Protein AF-A0A0J6FUJ4-F1 (afdb_monomer)

Organism: NCBI:txid208199

Mean predicted aligned error: 4.99 Å

Foldseek 3Di:
DDPVVVVVVVVVVVLVVLLVVQLVVLLCCLPVVVQQAQAWDFPDADQFWTWIFGHHNRSHTDDIAIAGADPVCSVVSVVLVVLNVCLSVLSSQLSSLLSVLVVVLVVCVVVVHDNVVSVVSSCVSNVVSVVVNVVSSVVSVVSSVPGD

Sequence (148 aa):
MTEEFLSKVRRGLLFIAFLMLAFSLSYLIAYPLGYSPLGYEVIELKDDLVVLQSYNVLGMENERITYQPQEDEIWKLGLINDLIDQQQSEYLLFFTTLMLAIFLGGMGLLRSKSFKSVVFQGFLYVLIPGISLVRHLNDIKDILQSSP

Solvent-accessible surface area (backbone atoms only — not comparable to full-atom values): 7847 Å² total; per-residue (Å²): 132,59,69,69,56,55,54,52,52,52,52,51,51,52,50,52,54,47,50,52,48,31,43,52,52,18,41,46,42,21,56,84,61,56,55,41,52,56,33,64,44,83,77,44,82,56,96,67,39,38,33,31,40,31,24,35,86,83,42,42,84,66,50,78,46,80,48,61,58,56,89,92,41,49,69,52,59,57,52,48,50,54,51,47,66,49,45,41,56,39,44,25,51,29,42,22,33,43,47,46,22,52,50,54,26,52,55,33,48,77,68,72,44,55,68,70,60,30,52,54,53,24,48,62,56,29,45,62,40,45,51,51,38,54,50,54,49,44,56,53,49,51,58,68,66,68,50,131

Nearest PDB structures (foldseek):
  7phu-assembly1_A  TM=5.649E-01  e=1.075E+00  Plasmodium falciparum 3D7
  4u83-assembly2_D  TM=3.989E-01  e=6.506E+00  Brucella abortus A13334

Structure (mmCIF, N/CA/C/O backbone):
data_AF-A0A0J6FUJ4-F1
#
_entry.id   AF-A0A0J6FUJ4-F1
#
loop_
_atom_site.group_PDB
_atom_site.id
_atom_site.type_symbol
_atom_site.label_atom_id
_atom_site.label_alt_id
_atom_site.label_comp_id
_atom_site.label_asym_id
_atom_site.label_entity_id
_atom_site.label_seq_id
_atom_site.pdbx_PDB_ins_code
_atom_site.Cartn_x
_atom_site.Cartn_y
_atom_site.Cartn_z
_atom_site.occupancy
_atom_site.B_iso_or_equiv
_atom_site.auth_seq_id
_atom_site.auth_comp_id
_atom_site.auth_asym_id
_atom_site.auth_atom_id
_atom_site.pdbx_PDB_model_num
ATOM 1 N N . MET A 1 1 ? 2.327 -7.167 -43.159 1.00 60.97 1 MET A N 1
ATOM 2 C CA . MET A 1 1 ? 2.555 -6.333 -41.956 1.00 60.97 1 MET A CA 1
ATOM 3 C C . MET A 1 1 ? 4.001 -5.875 -41.970 1.00 60.97 1 MET A C 1
ATOM 5 O O . MET A 1 1 ? 4.868 -6.721 -42.125 1.00 60.97 1 MET A O 1
ATOM 9 N N . THR A 1 2 ? 4.261 -4.575 -41.862 1.00 80.12 2 THR A N 1
ATOM 10 C CA . THR A 1 2 ? 5.622 -4.019 -41.785 1.00 80.12 2 THR A CA 1
ATOM 11 C C . THR A 1 2 ? 6.294 -4.404 -40.462 1.00 80.12 2 THR A C 1
ATOM 13 O O . THR A 1 2 ? 5.637 -4.459 -39.421 1.00 80.12 2 THR A O 1
ATOM 16 N N . GLU A 1 3 ? 7.602 -4.669 -40.480 1.00 83.88 3 GLU A N 1
ATOM 17 C CA . GLU A 1 3 ? 8.373 -5.077 -39.290 1.00 83.88 3 GLU A CA 1
ATOM 18 C C . GLU A 1 3 ? 8.271 -4.069 -38.135 1.00 83.88 3 GLU A C 1
ATOM 20 O O . GLU A 1 3 ? 8.210 -4.446 -36.963 1.00 83.88 3 GLU A O 1
ATOM 25 N N . GLU A 1 4 ? 8.162 -2.781 -38.461 1.00 84.81 4 GLU A N 1
ATOM 26 C CA . GLU A 1 4 ? 7.974 -1.715 -37.480 1.00 84.81 4 GLU A CA 1
ATOM 27 C C . GLU A 1 4 ? 6.664 -1.875 -36.688 1.00 84.81 4 GLU A C 1
ATOM 29 O O . GLU A 1 4 ? 6.634 -1.689 -35.467 1.00 84.81 4 GLU A O 1
ATOM 34 N N . PHE A 1 5 ? 5.583 -2.278 -37.364 1.00 87.81 5 PHE A N 1
ATOM 35 C CA . PHE A 1 5 ? 4.296 -2.538 -36.726 1.00 87.81 5 PHE A CA 1
ATOM 36 C C . PHE A 1 5 ? 4.387 -3.746 -35.786 1.00 87.81 5 PHE A C 1
ATOM 38 O O . PHE A 1 5 ? 3.991 -3.655 -34.623 1.00 87.81 5 PHE A O 1
ATOM 45 N N . LEU A 1 6 ? 5.006 -4.842 -36.239 1.00 87.81 6 LEU A N 1
ATOM 46 C CA . LEU A 1 6 ? 5.218 -6.041 -35.419 1.00 87.81 6 LEU A CA 1
ATOM 47 C C . LEU A 1 6 ? 6.071 -5.749 -34.174 1.00 87.81 6 LEU A C 1
ATOM 49 O O . LEU A 1 6 ? 5.758 -6.231 -33.083 1.00 87.81 6 LEU A O 1
ATOM 53 N N . SER A 1 7 ? 7.110 -4.915 -34.297 1.00 86.31 7 SER A N 1
ATOM 54 C CA . SER A 1 7 ? 7.918 -4.488 -33.149 1.00 86.31 7 SER A CA 1
ATOM 55 C C . SER A 1 7 ? 7.109 -3.672 -32.138 1.00 86.31 7 SER A C 1
ATOM 57 O O . SER A 1 7 ? 7.332 -3.820 -30.934 1.00 86.31 7 SER A O 1
ATOM 59 N N . LYS A 1 8 ? 6.225 -2.773 -32.584 1.00 87.06 8 LYS A N 1
ATOM 60 C CA . LYS A 1 8 ? 5.394 -1.959 -31.680 1.00 87.06 8 LYS A CA 1
ATOM 61 C C . LYS A 1 8 ? 4.383 -2.829 -30.940 1.00 87.06 8 LYS A C 1
ATOM 63 O O . LYS A 1 8 ? 4.304 -2.743 -29.716 1.00 87.06 8 LYS A O 1
ATOM 68 N N . VAL A 1 9 ? 3.703 -3.726 -31.656 1.00 91.00 9 VAL A N 1
ATOM 69 C CA . VAL A 1 9 ? 2.752 -4.683 -31.070 1.00 91.00 9 VAL A CA 1
ATOM 70 C C . VAL A 1 9 ? 3.439 -5.566 -30.029 1.00 91.00 9 VAL A C 1
ATOM 72 O O . VAL A 1 9 ? 2.948 -5.679 -28.910 1.00 91.00 9 VAL A O 1
ATOM 75 N N . ARG A 1 10 ? 4.622 -6.117 -30.335 1.00 89.75 10 ARG A N 1
ATOM 76 C CA . ARG A 1 10 ? 5.384 -6.942 -29.382 1.00 89.75 10 ARG A CA 1
ATOM 77 C C . ARG A 1 10 ? 5.707 -6.187 -28.091 1.00 89.75 10 ARG A C 1
ATOM 79 O O . ARG A 1 10 ? 5.557 -6.743 -27.010 1.00 89.75 10 ARG A O 1
ATOM 86 N N . ARG A 1 11 ? 6.137 -4.924 -28.186 1.00 86.12 11 ARG A N 1
ATOM 87 C CA . ARG A 1 11 ? 6.422 -4.095 -27.000 1.00 86.12 11 ARG A CA 1
ATOM 88 C C . ARG A 1 11 ? 5.161 -3.822 -26.182 1.00 86.12 11 ARG A C 1
ATOM 90 O O . ARG A 1 11 ? 5.231 -3.888 -24.961 1.00 86.12 11 ARG A O 1
ATOM 97 N N . GLY A 1 12 ? 4.036 -3.548 -26.843 1.00 89.62 12 GLY A N 1
ATOM 98 C CA . GLY A 1 12 ? 2.745 -3.365 -26.178 1.00 89.62 12 GLY A CA 1
ATOM 99 C C . GLY A 1 12 ? 2.297 -4.623 -25.433 1.00 89.62 12 GLY A C 1
ATOM 100 O O . GLY A 1 12 ? 1.974 -4.550 -24.253 1.00 89.62 12 GLY A O 1
ATOM 101 N N . LEU A 1 13 ? 2.367 -5.788 -26.082 1.00 92.25 13 LEU A N 1
ATOM 102 C CA . LEU A 1 13 ? 2.022 -7.072 -25.463 1.00 92.25 13 LEU A CA 1
ATOM 103 C C . LEU A 1 13 ? 2.918 -7.402 -24.266 1.00 92.25 13 LEU A C 1
ATOM 105 O O . LEU A 1 13 ? 2.414 -7.822 -23.231 1.00 92.25 13 LEU A O 1
ATOM 109 N N . LEU A 1 14 ? 4.230 -7.166 -24.375 1.00 89.31 14 LEU A N 1
ATOM 110 C CA . LEU A 1 14 ? 5.156 -7.349 -23.253 1.00 89.31 14 LEU A CA 1
ATOM 111 C C . LEU A 1 14 ? 4.835 -6.413 -22.085 1.00 89.31 14 LEU A C 1
ATOM 113 O O . LEU A 1 14 ? 4.912 -6.830 -20.934 1.00 89.31 14 LEU A O 1
ATOM 117 N N . PHE A 1 15 ? 4.454 -5.166 -22.369 1.00 88.81 15 PHE A N 1
ATOM 118 C CA . PHE A 1 15 ? 4.041 -4.223 -21.334 1.00 88.81 15 PHE A CA 1
ATOM 119 C C . PHE A 1 15 ? 2.758 -4.677 -20.625 1.00 88.81 15 PHE A C 1
ATOM 121 O O . PHE A 1 15 ? 2.709 -4.664 -19.400 1.00 88.81 15 PHE A O 1
ATOM 128 N N . ILE A 1 16 ? 1.752 -5.140 -21.374 1.00 92.38 16 ILE A N 1
ATOM 129 C CA . ILE A 1 16 ? 0.503 -5.670 -20.806 1.00 92.38 16 ILE A CA 1
ATOM 130 C C . ILE A 1 16 ? 0.776 -6.929 -19.975 1.00 92.38 16 ILE A C 1
ATOM 132 O O . ILE A 1 16 ? 0.287 -7.037 -18.855 1.00 92.38 16 ILE A O 1
ATOM 136 N N . ALA A 1 17 ? 1.591 -7.857 -20.483 1.00 93.06 17 ALA A N 1
ATOM 137 C CA . ALA A 1 17 ? 1.990 -9.055 -19.746 1.00 93.06 17 ALA A CA 1
ATOM 138 C C . ALA A 1 17 ? 2.695 -8.701 -18.431 1.00 93.06 17 ALA A C 1
ATOM 140 O O . ALA A 1 17 ? 2.397 -9.288 -17.394 1.00 93.06 17 ALA A O 1
ATOM 141 N N . PHE A 1 18 ? 3.580 -7.702 -18.460 1.00 91.69 18 PHE A N 1
ATOM 142 C CA . PHE A 1 18 ? 4.235 -7.215 -17.255 1.00 91.69 18 PHE A CA 1
ATOM 143 C C . PHE A 1 18 ? 3.242 -6.585 -16.273 1.00 91.69 18 PHE A C 1
ATOM 145 O O . PHE A 1 18 ? 3.318 -6.850 -15.079 1.00 91.69 18 PHE A O 1
ATOM 152 N N . LEU A 1 19 ? 2.290 -5.788 -16.759 1.00 93.50 19 LEU A N 1
ATOM 153 C CA . LEU A 1 19 ? 1.266 -5.176 -15.916 1.00 93.50 19 LEU A CA 1
ATOM 154 C C . LEU A 1 19 ? 0.387 -6.232 -15.234 1.00 93.50 19 LEU A C 1
ATOM 156 O O . LEU A 1 19 ? 0.141 -6.132 -14.035 1.00 93.50 19 LEU A O 1
ATOM 160 N N . MET A 1 20 ? -0.019 -7.276 -15.962 1.00 95.81 20 MET A N 1
ATOM 161 C CA . MET A 1 20 ? -0.753 -8.407 -15.383 1.00 95.81 20 MET A CA 1
ATOM 162 C C . MET A 1 20 ? 0.081 -9.151 -14.338 1.00 95.81 20 MET A C 1
ATOM 164 O O . MET A 1 20 ? -0.442 -9.508 -13.284 1.00 95.81 20 MET A O 1
ATOM 168 N N . LEU A 1 21 ? 1.374 -9.362 -14.600 1.00 96.00 21 LEU A N 1
ATOM 169 C CA . LEU A 1 21 ? 2.278 -10.006 -13.649 1.00 96.00 21 LEU A CA 1
ATOM 170 C C . LEU A 1 21 ? 2.456 -9.161 -12.381 1.00 96.00 21 LEU A C 1
ATOM 172 O O . LEU A 1 21 ? 2.350 -9.695 -11.282 1.00 96.00 21 LEU A O 1
ATOM 176 N N . ALA A 1 22 ? 2.681 -7.853 -12.530 1.00 94.94 22 ALA A N 1
ATOM 177 C CA . ALA A 1 22 ? 2.803 -6.917 -11.418 1.00 94.94 22 ALA A CA 1
ATOM 178 C C . ALA A 1 22 ? 1.537 -6.928 -10.558 1.00 94.94 22 ALA A C 1
ATOM 180 O O . ALA A 1 22 ? 1.629 -7.157 -9.358 1.00 94.94 22 ALA A O 1
ATOM 181 N N . PHE A 1 23 ? 0.363 -6.791 -11.180 1.00 96.25 23 PHE A N 1
ATOM 182 C CA . PHE A 1 23 ? -0.919 -6.857 -10.482 1.00 96.25 23 PHE A CA 1
ATOM 183 C C . PHE A 1 23 ? -1.119 -8.196 -9.759 1.00 96.25 23 PHE A C 1
ATOM 185 O O . PHE A 1 23 ? -1.511 -8.216 -8.598 1.00 96.25 23 PHE A O 1
ATOM 192 N N . SER A 1 24 ? -0.796 -9.317 -10.411 1.00 96.69 24 SER A N 1
ATOM 193 C CA . SER A 1 24 ? -0.939 -10.653 -9.815 1.00 96.69 24 SER A CA 1
ATOM 194 C C . SER A 1 24 ? -0.035 -10.832 -8.594 1.00 96.69 24 SER A C 1
ATOM 196 O O . SER A 1 24 ? -0.480 -11.331 -7.565 1.00 96.69 24 SER A O 1
ATOM 198 N N . LEU A 1 25 ? 1.226 -10.398 -8.678 1.00 96.62 25 LEU A N 1
ATOM 199 C CA . LEU A 1 25 ? 2.157 -10.447 -7.549 1.00 96.62 25 LEU A CA 1
ATOM 200 C C . LEU A 1 25 ? 1.702 -9.533 -6.410 1.00 96.62 25 LEU A C 1
ATOM 202 O O . LEU A 1 25 ? 1.733 -9.936 -5.252 1.00 96.62 25 LEU A O 1
ATOM 206 N N . SER A 1 26 ? 1.239 -8.326 -6.729 1.00 96.50 26 SER A N 1
ATOM 207 C CA . SER A 1 26 ? 0.697 -7.395 -5.741 1.00 96.50 26 SER A CA 1
ATOM 208 C C . SER A 1 26 ? -0.556 -7.936 -5.061 1.00 96.50 26 SER A C 1
ATOM 210 O O . SER A 1 26 ? -0.690 -7.786 -3.851 1.00 96.50 26 SER A O 1
ATOM 212 N N . TYR A 1 27 ? -1.421 -8.632 -5.799 1.00 96.44 27 TYR A N 1
ATOM 213 C CA . TYR A 1 27 ? -2.572 -9.332 -5.237 1.00 96.44 27 TYR A CA 1
ATOM 214 C C . TYR A 1 27 ? -2.141 -10.430 -4.267 1.00 96.44 27 TYR A C 1
ATOM 216 O O . TYR A 1 27 ? -2.649 -10.473 -3.152 1.00 96.44 27 TYR A O 1
ATOM 224 N N . LEU A 1 28 ? -1.170 -11.273 -4.646 1.00 96.38 28 LEU A N 1
ATOM 225 C CA . LEU A 1 28 ? -0.643 -12.321 -3.763 1.00 96.38 28 LEU A CA 1
ATOM 226 C C . LEU A 1 28 ? -0.077 -11.751 -2.454 1.00 96.38 28 LEU A C 1
ATOM 228 O O . LEU A 1 28 ? -0.294 -12.334 -1.395 1.00 96.38 28 LEU A O 1
ATOM 232 N N . ILE A 1 29 ? 0.624 -10.617 -2.533 1.00 94.50 29 ILE A N 1
ATOM 233 C CA . ILE A 1 29 ? 1.193 -9.928 -1.370 1.00 94.50 29 ILE A CA 1
ATOM 234 C C . ILE A 1 29 ? 0.086 -9.345 -0.480 1.00 94.50 29 ILE A C 1
ATOM 236 O O . ILE A 1 29 ? 0.099 -9.572 0.725 1.00 94.50 29 ILE A O 1
ATOM 240 N N . ALA A 1 30 ? -0.871 -8.615 -1.055 1.00 94.44 30 ALA A N 1
ATOM 241 C CA . ALA A 1 30 ? -1.874 -7.890 -0.277 1.00 94.44 30 ALA A CA 1
ATOM 242 C C . ALA A 1 30 ? -2.972 -8.793 0.313 1.00 94.44 30 ALA A C 1
ATOM 244 O O . ALA A 1 30 ? -3.426 -8.534 1.422 1.00 94.44 30 ALA A O 1
ATOM 245 N N . TYR A 1 31 ? -3.392 -9.839 -0.409 1.00 92.19 31 TYR A N 1
ATOM 246 C CA . TYR A 1 31 ? -4.549 -10.665 -0.043 1.00 92.19 31 TYR A CA 1
ATOM 247 C C . TYR A 1 31 ? -4.134 -12.009 0.592 1.00 92.19 31 TYR A C 1
ATOM 249 O O . TYR A 1 31 ? -4.207 -12.109 1.812 1.00 92.19 31 TYR A O 1
ATOM 257 N N . PRO A 1 32 ? -3.654 -13.042 -0.145 1.00 91.69 32 PRO A N 1
ATOM 258 C CA . PRO A 1 32 ? -3.256 -14.317 0.464 1.00 91.69 32 PRO A CA 1
ATOM 259 C C . PRO A 1 32 ? -2.206 -14.223 1.569 1.00 91.69 32 PRO A C 1
ATOM 261 O O . PRO A 1 32 ? -2.275 -14.987 2.525 1.00 91.69 32 PRO A O 1
ATOM 264 N N . LEU A 1 33 ? -1.210 -13.346 1.418 1.00 90.31 33 LEU A N 1
ATOM 265 C CA . LEU A 1 33 ? -0.172 -13.166 2.434 1.00 90.31 33 LEU A CA 1
ATOM 266 C C . LEU A 1 33 ? -0.574 -12.173 3.529 1.00 90.31 33 LEU A C 1
ATOM 268 O O . LEU A 1 33 ? 0.149 -12.076 4.516 1.00 90.31 33 LEU A O 1
ATOM 272 N N . GLY A 1 34 ? -1.672 -11.428 3.350 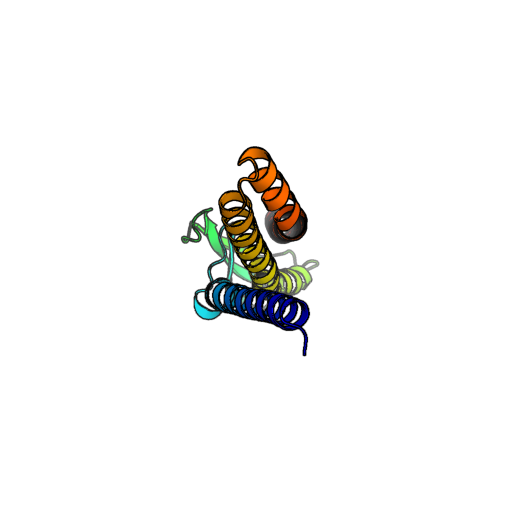1.00 88.75 34 GLY A N 1
ATOM 273 C CA . GLY A 1 34 ? -2.121 -10.407 4.299 1.00 88.75 34 GLY A CA 1
ATOM 274 C C . GLY A 1 34 ? -1.056 -9.354 4.617 1.00 88.75 34 GLY A C 1
ATOM 275 O O . GLY A 1 34 ? -1.034 -8.816 5.717 1.00 88.75 34 GLY A O 1
ATOM 276 N N . TYR A 1 35 ? -0.115 -9.087 3.703 1.00 92.12 35 TYR A N 1
ATOM 277 C CA . TYR A 1 35 ? 1.024 -8.228 4.010 1.00 92.12 35 TYR A CA 1
ATOM 278 C C . TYR A 1 35 ? 0.611 -6.750 4.023 1.00 92.12 35 TYR A C 1
ATOM 280 O O . TYR A 1 35 ? 0.575 -6.088 2.983 1.00 92.12 35 TYR A O 1
ATOM 288 N N . SER A 1 36 ? 0.340 -6.231 5.220 1.00 93.00 36 SER A N 1
ATOM 289 C CA . SER A 1 36 ? -0.092 -4.853 5.476 1.00 93.00 36 SER A CA 1
ATOM 290 C C . SER A 1 36 ? 0.874 -4.118 6.421 1.00 93.00 36 SER A C 1
ATOM 292 O O . SER A 1 36 ? 0.584 -3.948 7.606 1.00 93.00 36 SER A O 1
ATOM 294 N N . PRO A 1 37 ? 2.059 -3.685 5.949 1.00 94.75 37 PRO A N 1
ATOM 295 C CA . PRO A 1 37 ? 3.032 -2.982 6.787 1.00 94.75 37 PRO A CA 1
ATOM 296 C C . PRO A 1 37 ? 2.478 -1.645 7.282 1.00 94.75 37 PRO A C 1
ATOM 298 O O . PRO A 1 37 ? 2.078 -0.826 6.459 1.00 94.75 37 PRO A O 1
ATOM 301 N N . LEU A 1 38 ? 2.524 -1.396 8.596 1.00 95.19 38 LEU A N 1
ATOM 302 C CA . LEU A 1 38 ? 1.835 -0.289 9.292 1.00 95.19 38 LEU A CA 1
ATOM 303 C C . LEU A 1 38 ? 0.303 -0.377 9.319 1.00 95.19 38 LEU A C 1
ATOM 305 O O . LEU A 1 38 ? -0.342 0.550 9.802 1.00 95.19 38 LEU A O 1
ATOM 309 N N . GLY A 1 39 ? -0.268 -1.456 8.791 1.00 95.50 39 GLY A N 1
ATOM 310 C CA . GLY A 1 39 ? -1.704 -1.668 8.763 1.00 95.50 39 GLY A CA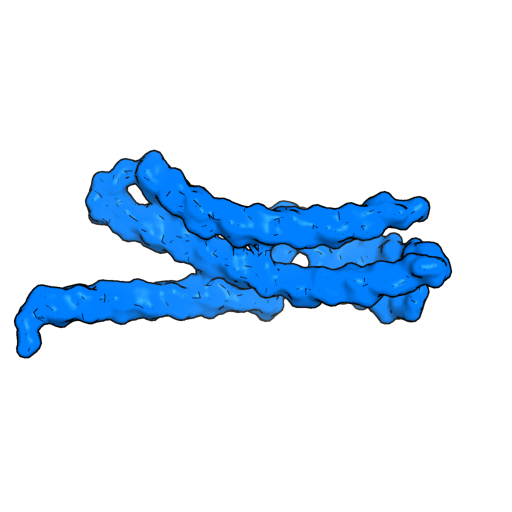 1
ATOM 311 C C . GLY A 1 39 ? -2.243 -2.294 10.041 1.00 95.50 39 GLY A C 1
ATOM 312 O O . GLY A 1 39 ? -1.532 -2.487 11.035 1.00 95.50 39 GLY A O 1
ATOM 313 N N . TYR A 1 40 ? -3.518 -2.648 9.957 1.00 95.94 40 TYR A N 1
ATOM 314 C CA . TYR A 1 40 ? -4.287 -3.280 11.019 1.00 95.94 40 TYR A CA 1
ATOM 315 C C . TYR A 1 40 ? -5.003 -4.531 10.501 1.00 95.94 40 TYR A C 1
ATOM 317 O O . TYR A 1 40 ? -5.346 -4.602 9.321 1.00 95.94 40 TYR A O 1
ATOM 325 N N . GLU A 1 41 ? -5.242 -5.487 11.392 1.00 94.81 41 GLU A N 1
ATOM 326 C CA . GLU A 1 41 ? -6.066 -6.679 11.176 1.00 94.81 41 GLU A CA 1
ATOM 327 C C . GLU A 1 41 ? -7.090 -6.798 12.311 1.00 94.81 41 GLU A C 1
ATOM 329 O O . GLU A 1 41 ? -6.753 -6.592 13.479 1.00 94.81 41 GLU A O 1
ATOM 334 N N . VAL A 1 42 ? -8.342 -7.128 11.982 1.00 94.69 42 VAL A N 1
ATOM 335 C CA . VAL A 1 42 ? -9.385 -7.397 12.981 1.00 94.69 42 VAL A CA 1
ATOM 336 C C . VAL A 1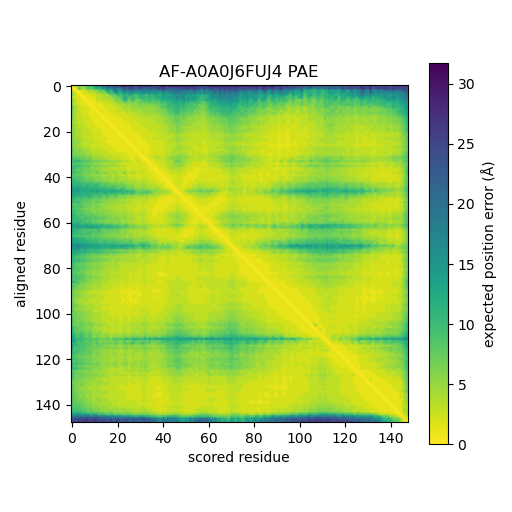 42 ? -9.225 -8.823 13.500 1.00 94.69 42 VAL A C 1
ATOM 338 O O . VAL A 1 42 ? -9.375 -9.785 12.753 1.00 94.69 42 VAL A O 1
ATOM 341 N N . ILE A 1 43 ? -8.948 -8.962 14.796 1.00 95.44 43 ILE A N 1
ATOM 342 C CA . ILE A 1 43 ? -8.826 -10.264 15.466 1.00 95.44 43 ILE A CA 1
ATOM 343 C C . ILE A 1 43 ? -10.164 -10.690 16.064 1.00 95.44 43 ILE A C 1
ATOM 345 O O . ILE A 1 43 ? -10.534 -11.862 16.015 1.00 95.44 43 ILE A O 1
ATOM 349 N N . GLU A 1 44 ? -10.884 -9.739 16.654 1.00 94.50 44 GLU A N 1
ATOM 350 C CA . GLU A 1 44 ? -12.171 -9.984 17.290 1.00 94.50 44 GLU A CA 1
ATOM 351 C C . GLU A 1 44 ? -13.066 -8.761 17.104 1.00 94.50 44 GLU A C 1
ATOM 353 O O . GLU A 1 44 ? -12.642 -7.635 17.360 1.00 94.50 44 GLU A O 1
ATOM 358 N N . LEU A 1 45 ? -14.308 -8.988 16.680 1.00 93.12 45 LEU A N 1
ATOM 359 C CA . LEU A 1 45 ? -15.333 -7.958 16.560 1.00 93.12 45 LEU A CA 1
ATOM 360 C C . LEU A 1 45 ? -16.543 -8.381 17.397 1.00 93.12 45 LEU A C 1
ATOM 362 O O . LEU A 1 45 ? -17.096 -9.462 17.188 1.00 93.12 45 LEU A O 1
ATOM 366 N N . LYS A 1 46 ? -16.925 -7.537 18.355 1.00 92.31 46 LYS A N 1
ATOM 367 C CA . LYS A 1 46 ? -18.126 -7.676 19.187 1.00 92.31 46 LYS A CA 1
ATOM 368 C C . LYS A 1 46 ? -19.015 -6.453 19.004 1.00 92.31 46 LYS A C 1
ATOM 370 O O . LYS A 1 46 ? -18.598 -5.460 18.416 1.00 92.31 46 LYS A O 1
ATOM 375 N N . ASP A 1 47 ? -20.226 -6.528 19.545 1.00 88.00 47 ASP A N 1
ATOM 376 C CA . ASP A 1 47 ? -21.213 -5.448 19.447 1.00 88.00 47 ASP A CA 1
ATOM 377 C C . ASP A 1 47 ? -20.736 -4.136 20.105 1.00 88.00 47 ASP A C 1
ATOM 379 O O . ASP A 1 47 ? -21.183 -3.061 19.713 1.00 88.00 47 ASP A O 1
ATOM 383 N N . ASP A 1 48 ? -19.828 -4.212 21.085 1.00 91.50 48 ASP A N 1
ATOM 384 C CA . ASP A 1 48 ? -19.363 -3.081 21.895 1.00 91.50 48 ASP A CA 1
ATOM 385 C C . ASP A 1 48 ? -17.850 -2.814 21.824 1.00 91.50 48 ASP A C 1
ATOM 387 O O . ASP A 1 48 ? -17.392 -1.792 22.331 1.00 91.50 48 ASP A O 1
ATOM 391 N N . LEU A 1 49 ? -17.059 -3.692 21.201 1.00 93.25 49 LEU A N 1
ATOM 392 C CA . LEU A 1 49 ? -15.609 -3.520 21.085 1.00 93.25 49 LEU A CA 1
ATOM 393 C C . LEU A 1 49 ? -15.035 -4.201 19.843 1.00 93.25 49 LEU A C 1
ATOM 395 O O . LEU A 1 49 ? -15.585 -5.174 19.324 1.00 93.25 49 LEU A O 1
ATOM 399 N N . VAL A 1 50 ? -13.860 -3.738 19.422 1.00 94.50 50 VAL A N 1
ATOM 400 C CA . VAL A 1 50 ? -13.030 -4.405 18.415 1.00 94.50 50 VAL A CA 1
ATOM 401 C C . VAL A 1 50 ? -11.607 -4.584 18.939 1.00 94.50 50 VAL A C 1
ATOM 403 O O . VAL A 1 50 ? -11.018 -3.679 19.532 1.00 94.50 50 VAL A O 1
ATOM 406 N N . VAL A 1 51 ? -11.046 -5.772 18.729 1.00 95.69 51 VAL A N 1
ATOM 407 C CA . VAL A 1 51 ? -9.648 -6.089 19.024 1.00 95.69 51 VAL A CA 1
ATOM 408 C C . VAL A 1 51 ? -8.887 -6.154 17.711 1.00 95.69 51 VAL A C 1
ATOM 410 O O . VAL A 1 51 ? -9.193 -6.969 16.840 1.00 95.69 51 VAL A O 1
ATOM 413 N N . LEU A 1 52 ? -7.875 -5.304 17.588 1.00 95.75 52 LEU A N 1
ATOM 414 C CA . LEU A 1 52 ? -7.055 -5.154 16.396 1.00 95.75 52 LEU A CA 1
ATOM 415 C C . LEU A 1 52 ? -5.626 -5.616 16.654 1.00 95.75 52 LEU A C 1
ATOM 417 O O . LEU A 1 52 ? -5.060 -5.357 17.716 1.00 95.75 52 LEU A O 1
ATOM 421 N N . GLN A 1 53 ? -5.011 -6.230 15.653 1.00 96.50 53 GLN A N 1
ATOM 422 C CA . GLN A 1 53 ? -3.574 -6.451 15.586 1.00 96.50 53 GLN A CA 1
ATOM 423 C C . GLN A 1 53 ? -2.961 -5.377 14.687 1.00 96.50 53 GLN A C 1
ATOM 425 O O . GLN A 1 53 ? -3.297 -5.277 13.512 1.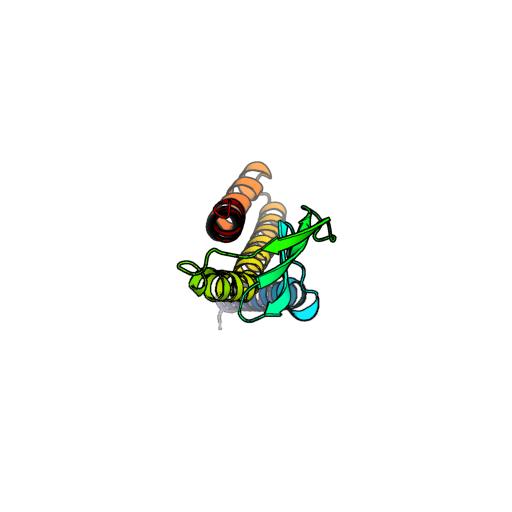00 96.50 53 GLN A O 1
ATOM 430 N N . SER A 1 54 ? -2.065 -4.558 15.236 1.00 95.94 54 SER A N 1
ATOM 431 C CA . SER A 1 54 ? -1.268 -3.615 14.445 1.00 95.94 54 SER A CA 1
ATOM 432 C C . SER A 1 54 ? 0.024 -4.266 13.959 1.00 95.94 54 SER A C 1
ATOM 434 O O . SER A 1 54 ? 0.581 -5.143 14.635 1.00 95.94 54 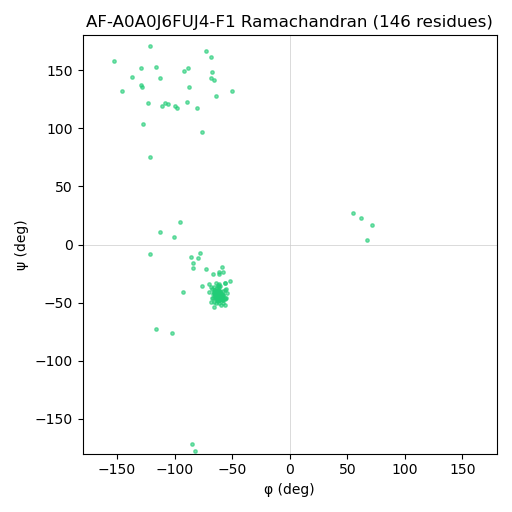SER A O 1
ATOM 436 N N . TYR A 1 55 ? 0.534 -3.795 12.822 1.00 96.06 55 TYR A N 1
ATOM 437 C CA . TYR A 1 55 ? 1.815 -4.229 12.270 1.00 96.06 55 TYR A CA 1
ATOM 438 C C . TYR A 1 55 ? 2.834 -3.093 12.216 1.00 96.06 55 TYR A C 1
ATOM 440 O O . TYR A 1 55 ? 2.501 -1.917 12.092 1.00 96.06 55 TYR A O 1
ATOM 448 N N . ASN A 1 56 ? 4.116 -3.442 12.273 1.00 94.25 56 ASN A N 1
ATOM 449 C CA . ASN A 1 56 ? 5.207 -2.488 12.103 1.00 94.25 56 ASN A CA 1
ATOM 450 C C . ASN A 1 56 ? 5.515 -2.217 10.613 1.00 94.25 56 ASN A C 1
ATOM 452 O O . ASN A 1 56 ? 4.880 -2.757 9.706 1.00 94.25 56 ASN A O 1
ATOM 456 N N . VAL A 1 57 ? 6.538 -1.395 10.347 1.00 92.00 57 VAL A N 1
ATOM 457 C CA . VAL A 1 57 ? 6.995 -1.043 8.983 1.00 92.00 57 VAL A CA 1
ATOM 458 C C . VAL A 1 57 ? 7.417 -2.241 8.124 1.00 92.00 57 VAL A C 1
ATOM 460 O O . VAL A 1 57 ? 7.492 -2.118 6.905 1.00 92.00 57 VAL A O 1
ATOM 463 N N . LEU A 1 58 ? 7.710 -3.385 8.746 1.00 92.00 58 LEU A N 1
ATOM 464 C CA . LEU A 1 58 ? 8.090 -4.630 8.080 1.00 92.00 58 LEU A CA 1
ATOM 465 C C . LEU A 1 58 ? 6.921 -5.621 7.978 1.00 92.00 58 LEU A C 1
ATOM 467 O O . LEU A 1 58 ? 7.148 -6.761 7.591 1.00 92.00 58 LEU A O 1
ATOM 471 N N . GLY A 1 59 ? 5.701 -5.224 8.360 1.00 91.00 59 GLY A N 1
ATOM 472 C CA . GLY A 1 59 ? 4.525 -6.098 8.349 1.00 91.00 59 GLY A CA 1
ATOM 473 C C . GLY A 1 59 ? 4.538 -7.184 9.425 1.00 91.00 59 GLY A C 1
ATOM 474 O O . GLY A 1 59 ? 3.804 -8.155 9.305 1.00 91.00 59 GLY A O 1
ATOM 475 N N . MET A 1 60 ? 5.373 -7.053 10.460 1.00 92.62 60 MET A N 1
ATOM 476 C CA . MET A 1 60 ? 5.348 -7.970 11.602 1.00 92.62 60 MET A CA 1
ATOM 477 C C . MET A 1 60 ? 4.419 -7.436 12.683 1.00 92.62 60 MET A C 1
ATOM 479 O O . MET A 1 60 ? 4.303 -6.218 12.845 1.00 92.62 60 MET A O 1
ATOM 483 N N . GLU A 1 61 ? 3.801 -8.345 13.432 1.00 94.62 61 GLU A N 1
ATOM 484 C CA . GLU A 1 61 ? 2.956 -8.017 14.580 1.00 94.62 61 GLU A CA 1
ATOM 485 C C . GLU A 1 61 ? 3.682 -7.059 15.535 1.00 94.62 61 GLU A C 1
ATOM 487 O O . GLU A 1 61 ? 4.856 -7.251 15.864 1.00 94.62 61 GLU A O 1
ATOM 492 N N . ASN A 1 62 ? 2.985 -6.002 15.944 1.00 92.88 62 ASN A N 1
ATOM 493 C CA . ASN A 1 62 ? 3.510 -4.976 16.833 1.00 92.88 62 ASN A CA 1
ATOM 494 C C . ASN A 1 62 ? 2.741 -4.955 18.159 1.00 92.88 62 ASN A C 1
ATOM 496 O O . ASN A 1 62 ? 3.241 -5.425 19.176 1.00 92.88 62 ASN A O 1
ATOM 500 N N . GLU A 1 63 ? 1.506 -4.457 18.144 1.00 93.81 63 GLU A N 1
ATOM 501 C CA . GLU A 1 63 ? 0.685 -4.285 19.345 1.00 93.81 63 GLU A CA 1
ATOM 502 C C . GLU A 1 63 ? -0.758 -4.726 19.093 1.00 93.81 63 GLU A C 1
ATOM 504 O O . GLU A 1 63 ? -1.299 -4.500 18.006 1.00 93.81 63 GLU A O 1
ATOM 509 N N . ARG A 1 64 ? -1.381 -5.325 20.115 1.00 94.44 64 ARG A N 1
ATOM 510 C CA . ARG A 1 64 ? -2.823 -5.577 20.142 1.00 94.44 64 ARG A CA 1
ATOM 511 C C . ARG A 1 64 ? -3.547 -4.391 20.755 1.00 94.44 64 ARG A C 1
ATOM 513 O O . ARG A 1 64 ? -3.298 -4.045 21.905 1.00 94.44 64 ARG A O 1
ATOM 520 N N . ILE A 1 65 ? -4.468 -3.817 19.999 1.00 94.44 65 ILE A N 1
ATOM 521 C CA . ILE A 1 65 ? -5.233 -2.634 20.378 1.00 94.44 65 ILE A CA 1
ATOM 522 C C . ILE A 1 65 ? -6.660 -3.088 20.660 1.00 94.44 65 ILE A C 1
ATOM 524 O O . ILE A 1 65 ? -7.306 -3.671 19.795 1.00 94.44 65 ILE A O 1
ATOM 528 N N . THR A 1 66 ? -7.153 -2.835 21.870 1.00 94.69 66 THR A N 1
ATOM 529 C CA . THR A 1 66 ? -8.579 -3.000 22.184 1.00 94.69 66 THR A CA 1
ATOM 530 C C . THR A 1 66 ? -9.232 -1.635 22.079 1.00 94.69 66 THR A C 1
ATOM 532 O O . THR A 1 66 ? -8.857 -0.721 22.807 1.00 94.69 66 THR A O 1
ATOM 535 N N . TYR A 1 67 ? -10.177 -1.498 21.158 1.00 92.38 67 TYR A N 1
ATOM 536 C CA . TYR A 1 67 ? -10.920 -0.271 20.934 1.00 92.38 67 TYR A CA 1
ATOM 537 C C . TYR A 1 67 ? -12.369 -0.467 21.369 1.00 92.38 67 TYR A C 1
ATOM 539 O O . TYR A 1 67 ? -13.074 -1.329 20.843 1.00 92.38 67 TYR A O 1
ATOM 547 N N . GLN A 1 68 ? -12.794 0.339 22.337 1.00 93.12 68 GLN A N 1
ATOM 548 C CA . GLN A 1 68 ? -14.150 0.352 22.868 1.00 93.12 68 GLN A CA 1
ATOM 549 C C . GLN A 1 68 ? -14.670 1.795 22.810 1.00 93.12 68 GLN A C 1
ATOM 551 O O . GLN A 1 68 ? -14.224 2.632 23.599 1.00 93.12 68 GLN A O 1
ATOM 556 N N . PRO A 1 69 ? -15.548 2.127 21.850 1.00 90.75 69 PRO A N 1
ATOM 557 C CA . PRO A 1 69 ? -16.114 3.465 21.748 1.00 90.75 69 PRO A CA 1
ATOM 558 C C . PRO A 1 69 ? -17.136 3.733 22.862 1.00 90.75 69 PRO A C 1
ATOM 560 O O . PRO A 1 69 ? -17.602 2.820 23.544 1.00 90.75 69 PRO A O 1
ATOM 563 N N . GLN A 1 70 ? -17.509 5.003 23.028 1.00 89.88 70 GLN A N 1
ATOM 564 C CA . GLN A 1 70 ? -18.645 5.385 23.871 1.00 89.88 70 GLN A CA 1
ATOM 565 C C . GLN A 1 70 ? -19.973 4.920 23.247 1.00 89.88 70 GLN A C 1
ATOM 567 O O . GLN A 1 70 ? -20.035 4.630 22.051 1.00 89.88 70 GLN A O 1
ATOM 572 N N . GLU A 1 71 ? -21.048 4.851 24.043 1.00 85.88 71 GLU A N 1
ATOM 573 C CA . GLU A 1 71 ? -22.362 4.354 23.590 1.00 85.88 71 GLU A CA 1
ATOM 574 C C . GLU A 1 71 ? -22.919 5.118 22.373 1.00 85.88 71 GLU A C 1
ATOM 576 O O . GLU A 1 71 ? -23.573 4.530 21.513 1.00 85.88 71 GLU A O 1
ATOM 581 N N . ASP A 1 72 ? -22.640 6.418 22.258 1.00 89.69 72 ASP A N 1
ATOM 582 C CA . ASP A 1 72 ? -23.041 7.260 21.126 1.00 89.69 72 ASP A CA 1
ATOM 583 C C . ASP A 1 72 ? -22.135 7.103 19.890 1.00 89.69 72 ASP A C 1
ATOM 585 O O . ASP A 1 72 ? -22.490 7.527 18.787 1.00 89.69 72 ASP A O 1
ATOM 589 N N . GLU A 1 73 ? -20.993 6.434 20.045 1.00 91.44 73 GLU A N 1
ATOM 590 C CA . GLU A 1 73 ? -19.972 6.240 19.018 1.00 91.44 73 GLU A CA 1
ATOM 591 C C . GLU A 1 73 ? -19.832 4.782 18.550 1.00 91.44 73 GLU A C 1
ATOM 593 O O . GLU A 1 73 ? -18.914 4.470 17.793 1.00 91.44 73 GLU A O 1
ATOM 598 N N . ILE A 1 74 ? -20.757 3.887 18.921 1.00 90.75 74 ILE A N 1
ATOM 599 C CA . ILE A 1 74 ? -20.752 2.465 18.505 1.00 90.75 74 ILE A CA 1
ATOM 600 C C . ILE A 1 74 ? -20.638 2.312 16.978 1.00 90.75 74 ILE A C 1
ATOM 602 O O . ILE A 1 74 ? -19.998 1.386 16.478 1.00 90.75 74 ILE A O 1
ATOM 606 N N . TRP A 1 75 ? -21.181 3.265 16.212 1.00 91.19 75 TRP A N 1
ATOM 607 C CA . TRP A 1 75 ? -21.075 3.296 14.750 1.00 91.19 75 TRP A CA 1
ATOM 608 C C . TRP A 1 75 ? -19.619 3.311 14.234 1.00 91.19 75 TRP A C 1
ATOM 610 O O . TRP A 1 75 ? -19.369 2.859 13.114 1.00 91.19 75 TRP A O 1
ATOM 620 N N . LYS A 1 76 ? -18.647 3.768 15.041 1.00 92.88 76 LYS A N 1
ATOM 621 C CA . LYS A 1 76 ? -17.216 3.756 14.701 1.00 92.88 76 LYS A CA 1
ATOM 622 C C . LYS A 1 76 ? -16.640 2.342 14.592 1.00 92.88 76 LYS A C 1
ATOM 624 O O . LYS A 1 76 ? -15.679 2.163 13.851 1.00 92.88 76 LYS A O 1
ATOM 629 N N . LEU A 1 77 ? -17.225 1.339 15.260 1.00 92.94 77 LEU A N 1
ATOM 630 C CA . LEU A 1 77 ? -16.801 -0.063 15.114 1.00 92.94 77 LEU A CA 1
ATOM 631 C C . LEU A 1 77 ? -16.986 -0.544 13.673 1.00 92.94 77 LEU A C 1
ATOM 633 O O . LEU A 1 77 ? -16.063 -1.102 13.084 1.00 92.94 77 LEU A O 1
ATOM 637 N N . GLY A 1 78 ? -18.158 -0.262 13.093 1.00 92.25 78 GLY A N 1
ATOM 638 C CA . GLY A 1 78 ? -18.451 -0.574 11.694 1.00 92.25 78 GLY A CA 1
ATOM 639 C C . GLY A 1 78 ? -17.528 0.182 10.742 1.00 92.25 78 GLY A C 1
ATOM 640 O O . GLY A 1 78 ? -16.946 -0.423 9.850 1.00 92.25 78 GLY A O 1
ATOM 641 N N . LEU A 1 79 ? -17.307 1.479 10.993 1.00 94.12 79 LEU A N 1
ATOM 642 C CA . LEU A 1 79 ? -16.390 2.281 10.179 1.00 94.12 79 LEU A CA 1
ATOM 643 C C . LEU A 1 79 ? -14.952 1.737 10.208 1.00 94.12 79 LEU A C 1
ATOM 645 O O . LEU A 1 79 ? -14.319 1.657 9.160 1.00 94.12 79 LEU A O 1
ATOM 649 N N . ILE A 1 80 ? -14.426 1.361 11.380 1.00 94.94 80 ILE A N 1
ATOM 650 C CA . ILE A 1 80 ? -13.083 0.771 11.484 1.00 94.94 80 ILE A CA 1
ATOM 651 C C . ILE A 1 80 ? -13.022 -0.542 10.710 1.00 94.94 80 ILE A C 1
ATOM 653 O O . ILE A 1 80 ? -12.069 -0.747 9.962 1.00 94.94 80 ILE A O 1
ATOM 657 N N . ASN A 1 81 ? -14.017 -1.418 10.875 1.00 94.94 81 ASN A N 1
ATOM 658 C CA . ASN A 1 81 ? -14.045 -2.688 10.159 1.00 94.94 81 ASN A CA 1
ATOM 659 C C . ASN A 1 81 ? -14.039 -2.462 8.638 1.00 94.94 81 ASN A C 1
ATOM 661 O O . ASN A 1 81 ? -13.209 -3.034 7.939 1.00 94.94 81 ASN A O 1
ATOM 665 N N . ASP A 1 82 ? -14.882 -1.551 8.146 1.00 95.00 82 ASP A N 1
ATOM 666 C CA . ASP A 1 82 ? -14.952 -1.201 6.726 1.00 95.00 82 ASP A CA 1
ATOM 667 C C . ASP A 1 82 ? -13.623 -0.633 6.200 1.00 95.00 82 ASP A C 1
ATOM 669 O O . ASP A 1 82 ? -13.193 -0.963 5.092 1.00 95.00 82 ASP A O 1
ATOM 673 N N . LEU A 1 83 ? -12.947 0.216 6.983 1.00 95.81 83 LEU A N 1
ATOM 674 C CA . LEU A 1 83 ? -11.637 0.755 6.618 1.00 95.81 83 LEU A CA 1
ATOM 675 C C . LEU A 1 83 ? -10.568 -0.342 6.591 1.00 95.81 83 LEU A C 1
ATOM 677 O O . LEU A 1 83 ? -9.753 -0.380 5.669 1.00 95.81 83 LEU A O 1
ATOM 681 N N . ILE A 1 84 ? -10.557 -1.252 7.563 1.00 95.00 84 ILE A N 1
ATOM 682 C CA . ILE A 1 84 ? -9.592 -2.357 7.591 1.00 95.00 84 ILE A CA 1
ATOM 683 C C . ILE A 1 84 ? -9.827 -3.313 6.415 1.00 95.00 84 ILE A C 1
ATOM 685 O O . ILE A 1 84 ? -8.865 -3.690 5.746 1.00 95.00 84 ILE A O 1
ATOM 689 N N . ASP A 1 85 ? -11.080 -3.616 6.079 1.00 93.50 85 ASP A N 1
ATOM 690 C CA . ASP A 1 85 ? -11.418 -4.435 4.910 1.00 93.50 85 ASP A CA 1
ATOM 691 C C . ASP A 1 85 ? -10.961 -3.769 3.597 1.00 93.50 85 ASP A C 1
ATOM 693 O O . ASP A 1 85 ? -10.421 -4.421 2.697 1.00 93.50 85 ASP A O 1
ATOM 697 N N . GLN A 1 86 ? -11.093 -2.443 3.486 1.00 94.75 86 GLN A N 1
ATOM 698 C CA . GLN A 1 86 ? -10.633 -1.685 2.314 1.00 94.75 86 GLN A CA 1
ATOM 699 C C . GLN A 1 86 ? -9.106 -1.553 2.228 1.00 94.75 86 GLN A C 1
ATOM 701 O O . GLN A 1 86 ? -8.561 -1.366 1.135 1.00 9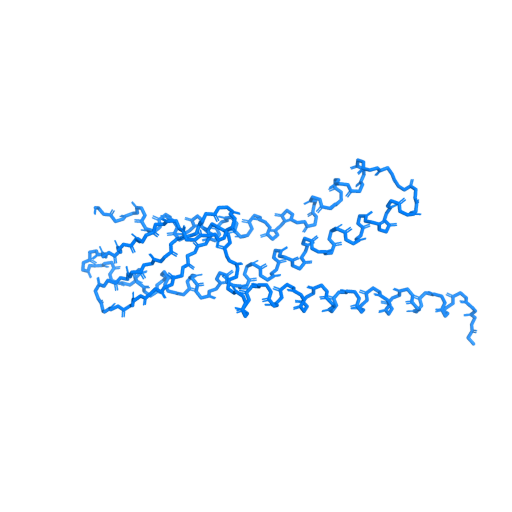4.75 86 GLN A O 1
ATOM 706 N N . GLN A 1 87 ? -8.396 -1.709 3.346 1.00 95.38 87 GLN A N 1
ATOM 707 C CA . GLN A 1 87 ? -6.947 -1.541 3.438 1.00 95.38 87 GLN A CA 1
ATOM 708 C C . GLN A 1 87 ? -6.189 -2.424 2.429 1.00 95.38 87 GLN A C 1
ATOM 710 O O . GLN A 1 87 ? -5.214 -1.985 1.816 1.00 95.38 87 GLN A O 1
ATOM 715 N N . GLN A 1 88 ? -6.655 -3.657 2.196 1.00 94.06 88 GLN A N 1
ATOM 716 C CA . GLN A 1 88 ? -6.046 -4.581 1.227 1.00 94.06 88 GLN A CA 1
ATOM 717 C C . GLN A 1 88 ? -6.073 -4.031 -0.208 1.00 94.06 88 GLN A C 1
ATOM 719 O O . GLN A 1 88 ? -5.132 -4.242 -0.978 1.00 94.06 88 GLN A O 1
ATOM 724 N N . SER A 1 89 ? -7.120 -3.285 -0.570 1.00 95.31 89 SER A N 1
ATOM 725 C CA . SER A 1 89 ? -7.231 -2.648 -1.886 1.00 95.31 89 SER A CA 1
ATOM 726 C C . SER A 1 89 ? -6.231 -1.503 -2.051 1.00 95.31 89 SER A C 1
ATOM 728 O O . SER A 1 89 ? -5.583 -1.407 -3.096 1.00 95.31 89 SER A O 1
ATOM 730 N N . GLU A 1 90 ? -6.029 -0.692 -1.011 1.00 96.44 90 GLU A N 1
ATOM 731 C CA . GLU A 1 90 ? -5.013 0.368 -1.011 1.00 96.44 90 GLU A CA 1
ATOM 732 C C . GLU A 1 90 ? -3.599 -0.218 -1.156 1.00 96.44 90 GLU A C 1
ATOM 734 O O . GLU A 1 90 ? -2.811 0.238 -1.992 1.00 96.44 90 GLU A O 1
ATOM 739 N N . TYR A 1 91 ? -3.288 -1.302 -0.432 1.00 96.75 91 TYR A N 1
ATOM 740 C CA . TYR A 1 91 ? -2.012 -2.009 -0.587 1.00 96.75 91 TYR A CA 1
ATOM 741 C C . TYR A 1 91 ? -1.845 -2.637 -1.970 1.00 96.75 91 TYR A C 1
ATOM 743 O O . TYR A 1 91 ? -0.757 -2.559 -2.543 1.00 96.75 91 TYR A O 1
ATOM 751 N N . LEU A 1 92 ? -2.896 -3.225 -2.548 1.00 96.81 92 LEU A N 1
ATOM 752 C CA . LEU A 1 92 ? -2.850 -3.763 -3.909 1.00 96.81 92 LEU A CA 1
ATOM 753 C C . LEU A 1 92 ? -2.461 -2.678 -4.921 1.00 96.81 92 LEU A C 1
ATOM 755 O O . LEU A 1 92 ? -1.572 -2.899 -5.751 1.00 96.81 92 LEU A O 1
ATOM 759 N N . LEU A 1 93 ? -3.088 -1.501 -4.848 1.00 95.62 93 LEU A N 1
ATOM 760 C CA . LEU A 1 93 ? -2.778 -0.370 -5.726 1.00 95.62 93 LEU A CA 1
ATOM 761 C C . LEU A 1 93 ? -1.350 0.137 -5.499 1.00 95.62 93 LEU A C 1
ATOM 763 O O . LEU A 1 93 ? -0.593 0.339 -6.460 1.00 95.62 93 LEU A O 1
ATOM 767 N N . PHE A 1 94 ? -0.952 0.290 -4.238 1.00 96.69 94 PHE A N 1
ATOM 768 C CA . PHE A 1 94 ? 0.392 0.715 -3.868 1.00 96.69 94 PHE A CA 1
ATOM 769 C C . PHE A 1 94 ? 1.463 -0.251 -4.385 1.00 96.69 94 PHE A C 1
ATOM 771 O O . PHE A 1 94 ? 2.377 0.162 -5.100 1.00 96.69 94 PHE A O 1
ATOM 778 N N . PHE A 1 95 ? 1.338 -1.551 -4.114 1.00 96.19 95 PHE A N 1
ATOM 779 C CA . PHE A 1 95 ? 2.314 -2.536 -4.571 1.00 96.19 95 PHE A CA 1
ATOM 780 C C . PHE A 1 95 ? 2.330 -2.661 -6.095 1.00 96.19 95 PHE A C 1
ATOM 782 O O . PHE A 1 95 ? 3.412 -2.788 -6.672 1.00 96.19 95 PHE A O 1
ATOM 789 N N . THR A 1 96 ? 1.176 -2.564 -6.763 1.00 95.94 96 THR A N 1
ATOM 790 C CA . THR A 1 96 ? 1.118 -2.649 -8.232 1.00 95.94 96 THR A CA 1
ATOM 791 C C . THR A 1 96 ? 1.891 -1.494 -8.859 1.00 95.94 96 THR A C 1
ATOM 793 O O . THR A 1 96 ? 2.719 -1.691 -9.752 1.00 95.94 96 THR A O 1
ATOM 796 N N . THR A 1 97 ? 1.666 -0.273 -8.371 1.00 95.56 97 THR A N 1
ATOM 797 C CA . THR A 1 97 ? 2.369 0.915 -8.874 1.00 95.56 97 THR A CA 1
ATOM 798 C C . THR A 1 97 ? 3.845 0.936 -8.493 1.00 95.56 97 THR A C 1
ATOM 800 O O . THR A 1 97 ? 4.668 1.334 -9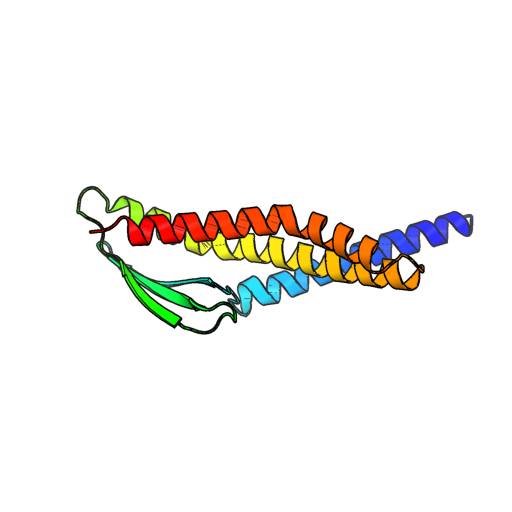.319 1.00 95.56 97 THR A O 1
ATOM 803 N N . LEU A 1 98 ? 4.213 0.420 -7.317 1.00 95.62 98 LEU A N 1
ATOM 804 C CA . LEU A 1 98 ? 5.607 0.225 -6.920 1.00 95.62 98 LEU A CA 1
ATOM 805 C C . LEU A 1 98 ? 6.339 -0.742 -7.860 1.00 95.62 98 LEU A C 1
ATOM 807 O O . LEU A 1 98 ? 7.417 -0.423 -8.364 1.00 95.62 98 LEU A O 1
ATOM 811 N N . MET A 1 99 ? 5.739 -1.894 -8.160 1.00 95.12 99 MET A N 1
ATOM 812 C CA . MET A 1 99 ? 6.307 -2.876 -9.090 1.00 95.12 99 MET A CA 1
ATOM 813 C C . MET A 1 99 ? 6.451 -2.302 -10.505 1.00 95.12 99 MET A C 1
ATOM 815 O O . MET A 1 99 ? 7.489 -2.476 -11.150 1.00 95.12 99 MET A O 1
ATOM 819 N N . LEU A 1 100 ? 5.445 -1.559 -10.981 1.00 93.06 100 LEU A N 1
ATOM 820 C CA . LEU A 1 100 ? 5.514 -0.855 -12.263 1.00 93.06 100 LEU A CA 1
ATOM 821 C C . LEU A 1 100 ? 6.629 0.196 -12.282 1.00 93.06 100 LEU A C 1
ATOM 823 O O . LEU A 1 100 ? 7.363 0.282 -13.268 1.00 93.06 100 LEU A O 1
ATOM 827 N N . ALA A 1 101 ? 6.796 0.965 -11.205 1.00 94.06 101 ALA A N 1
ATOM 828 C CA . ALA A 1 101 ? 7.861 1.953 -11.079 1.00 94.06 101 ALA A CA 1
ATOM 829 C C . ALA A 1 101 ? 9.251 1.302 -11.146 1.00 94.06 101 ALA A C 1
ATOM 831 O O . ALA A 1 101 ? 10.112 1.778 -11.891 1.00 94.06 101 ALA A O 1
ATOM 832 N N . ILE A 1 102 ? 9.453 0.184 -10.440 1.00 92.94 102 ILE A N 1
ATOM 833 C CA . ILE A 1 102 ? 10.702 -0.593 -10.480 1.00 92.94 102 ILE A CA 1
ATOM 834 C C . ILE A 1 102 ? 10.983 -1.081 -11.904 1.00 92.94 102 ILE A C 1
ATOM 836 O O . ILE A 1 102 ? 12.089 -0.904 -12.417 1.00 92.94 102 ILE A O 1
ATOM 840 N N . PHE A 1 103 ? 9.983 -1.645 -12.581 1.00 91.00 103 PHE A N 1
ATOM 841 C CA . PHE A 1 103 ? 10.144 -2.159 -13.940 1.00 91.00 103 PHE A CA 1
ATOM 842 C C . PHE A 1 103 ? 10.431 -1.078 -14.973 1.00 91.00 103 PHE A C 1
ATOM 844 O O . PHE A 1 103 ? 11.380 -1.193 -15.752 1.00 91.00 103 PHE A O 1
ATOM 851 N N . LEU A 1 104 ? 9.631 -0.011 -14.982 1.00 91.00 104 LEU A N 1
ATOM 852 C CA . LEU A 1 104 ? 9.846 1.125 -15.872 1.00 91.00 104 LEU A CA 1
ATOM 853 C C . LEU A 1 104 ? 11.203 1.770 -15.605 1.00 91.00 104 LEU A C 1
ATOM 855 O O . LEU A 1 104 ? 11.881 2.186 -16.547 1.00 91.00 104 LEU A O 1
ATOM 859 N N . GLY A 1 105 ? 11.620 1.798 -14.341 1.00 92.44 105 GLY A N 1
ATOM 860 C CA . GLY A 1 105 ? 12.937 2.258 -13.956 1.00 92.44 105 GLY A CA 1
ATOM 861 C C . GLY A 1 105 ? 14.057 1.378 -14.501 1.00 92.44 105 GLY A C 1
ATOM 862 O O . GLY A 1 1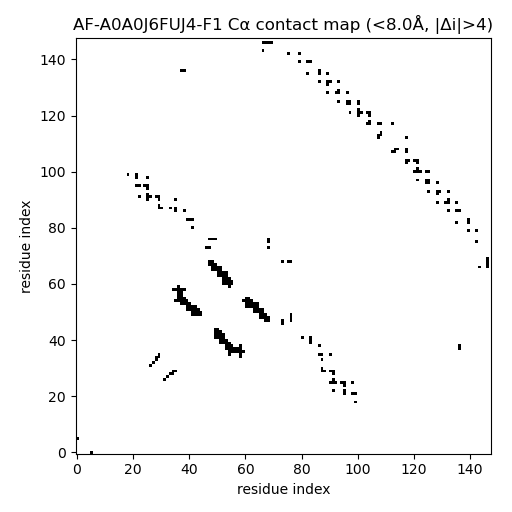05 ? 14.951 1.889 -15.178 1.00 92.44 105 GLY A O 1
ATOM 863 N N . GLY A 1 106 ? 13.974 0.059 -14.311 1.00 90.69 106 GLY A N 1
ATOM 864 C CA . GLY A 1 106 ? 14.923 -0.905 -14.873 1.00 90.69 106 GLY A CA 1
ATOM 865 C C . GLY A 1 106 ? 15.025 -0.796 -16.396 1.00 90.69 106 GLY A C 1
ATOM 866 O O . GLY A 1 106 ? 16.117 -0.670 -16.948 1.00 90.69 106 GLY A O 1
ATOM 867 N N . MET A 1 107 ? 13.886 -0.716 -17.086 1.00 88.69 107 MET A N 1
ATOM 868 C CA . MET A 1 107 ? 13.830 -0.486 -18.533 1.00 88.69 107 MET A CA 1
ATOM 869 C C . MET A 1 107 ? 14.423 0.867 -18.948 1.00 88.69 107 MET A C 1
ATOM 871 O O . MET A 1 107 ? 15.021 0.980 -20.019 1.00 88.69 107 MET A O 1
ATOM 875 N N . GLY A 1 108 ? 14.252 1.906 -18.130 1.00 90.06 108 GLY A N 1
ATOM 876 C CA . GLY A 1 108 ? 14.852 3.218 -18.345 1.00 90.06 108 GLY A CA 1
ATOM 877 C C . GLY A 1 108 ? 16.377 3.173 -18.274 1.00 90.06 108 GLY A C 1
ATOM 878 O O . GLY A 1 108 ? 17.040 3.708 -19.164 1.00 90.06 108 GLY A O 1
ATOM 879 N N . LEU A 1 109 ? 16.924 2.484 -17.270 1.00 92.12 109 LEU A N 1
ATOM 880 C CA . LEU A 1 109 ? 18.367 2.292 -17.100 1.00 92.12 109 LEU A CA 1
ATOM 881 C C . LEU A 1 109 ? 18.979 1.494 -18.257 1.00 92.12 109 LEU A C 1
ATOM 883 O O . LEU A 1 109 ? 20.009 1.895 -18.793 1.00 92.12 109 LEU A O 1
ATOM 887 N N . LEU A 1 110 ? 18.307 0.431 -18.715 1.00 91.25 110 LEU A N 1
ATOM 888 C CA . LEU A 1 110 ? 18.735 -0.349 -19.887 1.00 91.25 110 LEU A CA 1
ATOM 889 C C . LEU A 1 110 ? 18.771 0.479 -21.182 1.00 91.25 110 LEU A C 1
ATOM 891 O O . LEU A 1 110 ? 19.499 0.146 -22.111 1.00 91.25 110 LEU A O 1
ATOM 895 N N . ARG A 1 111 ? 18.000 1.569 -21.249 1.00 89.88 111 ARG A N 1
ATOM 896 C CA . ARG A 1 111 ? 17.995 2.532 -22.364 1.00 89.88 111 ARG A CA 1
ATOM 897 C C . ARG A 1 111 ? 18.911 3.736 -22.117 1.00 89.88 111 ARG A C 1
ATOM 899 O O . ARG A 1 111 ? 18.713 4.781 -22.731 1.00 89.88 111 ARG A O 1
ATOM 906 N N . SER A 1 112 ? 19.866 3.611 -21.196 1.00 92.50 112 SER A N 1
ATOM 907 C CA . SER A 1 112 ? 20.852 4.645 -20.856 1.00 92.50 112 SER A CA 1
ATOM 908 C C . SER A 1 112 ? 20.253 5.949 -20.311 1.00 92.50 112 SER A C 1
ATOM 910 O O . SER A 1 112 ? 20.903 6.994 -20.359 1.00 92.50 112 SER A O 1
ATOM 912 N N . LYS A 1 113 ? 19.030 5.923 -19.757 1.00 91.50 113 LYS A N 1
ATOM 913 C CA . LYS A 1 113 ? 18.528 7.064 -18.977 1.00 91.50 113 LYS A CA 1
ATOM 914 C C . LYS A 1 113 ? 19.340 7.206 -17.691 1.00 91.50 113 LYS A C 1
ATOM 916 O O . LYS A 1 113 ? 19.784 6.219 -17.108 1.00 91.50 113 LYS A O 1
ATOM 921 N N . SER A 1 114 ? 19.489 8.439 -17.213 1.00 95.06 114 SER A N 1
ATOM 922 C CA . SER A 1 114 ? 20.170 8.689 -15.944 1.00 95.06 114 SER A CA 1
ATOM 923 C C . SER A 1 114 ? 19.385 8.095 -14.771 1.00 95.06 114 SER A C 1
ATOM 925 O O . SER A 1 114 ? 18.156 8.189 -14.712 1.00 95.06 114 SER A O 1
ATOM 927 N N . PHE A 1 115 ? 20.104 7.531 -13.797 1.00 91.94 115 PHE A N 1
ATOM 928 C CA . PHE A 1 115 ? 19.508 6.961 -12.585 1.00 91.94 115 PHE A CA 1
ATOM 929 C C . PHE A 1 115 ? 18.609 7.962 -11.852 1.00 91.94 115 PHE A C 1
ATOM 931 O O . PHE A 1 115 ? 17.493 7.629 -11.468 1.00 91.94 115 PHE A O 1
ATOM 938 N N . LYS A 1 116 ? 19.042 9.227 -11.761 1.00 93.69 116 LYS A N 1
ATOM 939 C CA . LYS A 1 116 ? 18.252 10.311 -11.158 1.00 93.69 116 LYS A CA 1
ATOM 940 C C . LYS A 1 116 ? 16.897 10.499 -11.846 1.00 93.69 116 LYS A C 1
ATOM 942 O O . LYS A 1 116 ? 15.887 10.643 -11.168 1.00 93.69 116 LYS A O 1
ATOM 947 N N . SER A 1 117 ? 16.866 10.472 -13.181 1.00 92.62 117 SER A N 1
ATOM 948 C CA . SER A 1 117 ? 15.621 10.613 -13.946 1.00 92.62 117 SER A CA 1
ATOM 949 C C . SER A 1 117 ? 14.683 9.429 -13.721 1.00 92.62 117 SER A C 1
ATOM 951 O O . SER A 1 117 ? 13.484 9.626 -13.543 1.00 92.62 117 SER A O 1
ATOM 953 N N . VAL A 1 118 ? 15.234 8.215 -13.685 1.00 92.56 118 VAL A N 1
ATOM 954 C CA . VAL A 1 118 ? 14.484 6.985 -13.417 1.00 92.56 118 VAL A CA 1
ATOM 955 C C . VAL A 1 118 ? 13.863 6.995 -12.020 1.00 92.56 118 VAL A C 1
ATOM 957 O O . VAL A 1 118 ? 12.668 6.743 -11.892 1.00 92.56 118 VAL A O 1
ATOM 960 N N . VAL A 1 119 ? 14.643 7.330 -10.989 1.00 92.31 119 VAL A N 1
ATOM 961 C CA . VAL A 1 119 ? 14.157 7.391 -9.603 1.00 92.31 119 VAL A CA 1
ATOM 962 C C . VAL A 1 119 ? 13.072 8.450 -9.454 1.00 92.31 119 VAL A C 1
ATOM 964 O O . VAL A 1 119 ? 12.037 8.175 -8.858 1.00 92.31 119 VAL A O 1
ATOM 967 N N . PHE A 1 120 ? 13.263 9.632 -10.044 1.00 94.00 120 PHE A N 1
ATOM 968 C CA . PHE A 1 120 ? 12.256 10.690 -9.999 1.00 94.00 120 PHE A CA 1
ATOM 969 C C . PHE A 1 120 ? 10.943 10.267 -10.675 1.00 94.00 120 PHE A C 1
ATOM 971 O 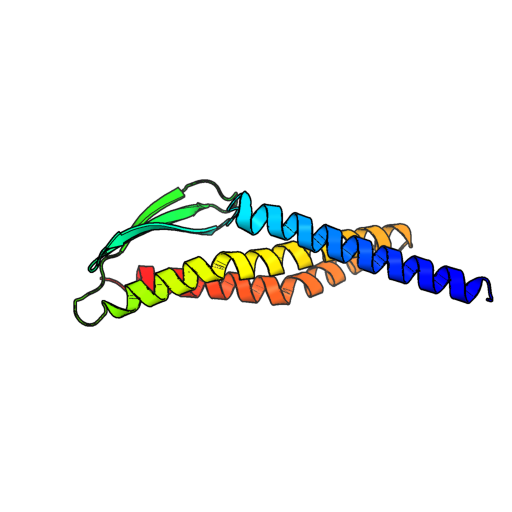O . PHE A 1 120 ? 9.870 10.476 -10.120 1.00 94.00 120 PHE A O 1
ATOM 978 N N . GLN A 1 121 ? 11.012 9.612 -11.840 1.00 90.94 121 GLN A N 1
ATOM 979 C CA . GLN A 1 121 ? 9.823 9.070 -12.511 1.00 90.94 121 GLN A CA 1
ATOM 980 C C . GLN A 1 121 ? 9.140 7.982 -11.677 1.00 90.94 121 GLN A C 1
ATOM 982 O O . GLN A 1 121 ? 7.921 8.002 -11.537 1.00 90.94 121 GLN A O 1
ATOM 987 N N . GLY A 1 122 ? 9.916 7.063 -11.098 1.00 91.81 122 GLY A N 1
ATOM 988 C CA . GLY A 1 122 ? 9.394 6.018 -10.220 1.00 91.81 122 GLY A CA 1
ATOM 989 C C . GLY A 1 122 ? 8.675 6.591 -9.001 1.00 91.81 122 GLY A C 1
ATOM 990 O O . GLY A 1 122 ? 7.554 6.187 -8.710 1.00 91.81 122 GLY A O 1
ATOM 991 N N . PHE A 1 123 ? 9.277 7.590 -8.349 1.00 92.31 123 PHE A N 1
ATOM 992 C CA . PHE A 1 123 ? 8.669 8.301 -7.228 1.00 92.31 123 PHE A CA 1
ATOM 993 C C . PHE A 1 123 ? 7.309 8.899 -7.602 1.00 92.31 123 PHE A C 1
ATOM 995 O O . PHE A 1 123 ? 6.340 8.683 -6.883 1.00 92.31 123 PHE A O 1
ATOM 1002 N N . LEU A 1 124 ? 7.204 9.581 -8.748 1.00 92.44 124 LEU A N 1
ATOM 1003 C CA . LEU A 1 124 ? 5.938 10.171 -9.195 1.00 92.44 124 LEU A CA 1
ATOM 1004 C C . LEU A 1 124 ? 4.834 9.128 -9.420 1.00 92.44 124 LEU A C 1
ATOM 1006 O O . LEU A 1 124 ? 3.677 9.408 -9.118 1.00 92.44 124 LEU A O 1
ATOM 1010 N N . TYR A 1 125 ? 5.172 7.934 -9.919 1.00 90.19 125 TYR A N 1
ATOM 1011 C CA . TYR A 1 125 ? 4.186 6.864 -10.117 1.00 90.19 125 TYR A CA 1
ATOM 1012 C C . TYR A 1 125 ? 3.648 6.296 -8.804 1.00 90.19 125 TYR A C 1
ATOM 1014 O O . TYR A 1 125 ? 2.467 5.970 -8.720 1.00 90.19 125 TYR A O 1
ATOM 1022 N N . VAL A 1 126 ? 4.503 6.189 -7.787 1.00 95.12 126 VAL A N 1
ATOM 1023 C CA . VAL A 1 126 ? 4.134 5.637 -6.474 1.00 95.12 126 VAL A CA 1
ATOM 1024 C C . VAL A 1 126 ? 3.501 6.697 -5.572 1.00 95.12 126 VAL A C 1
ATOM 1026 O O . VAL A 1 126 ? 2.787 6.357 -4.635 1.00 95.12 126 VAL A O 1
ATOM 1029 N N . LEU A 1 127 ? 3.714 7.985 -5.857 1.00 95.25 127 LEU A N 1
ATOM 1030 C CA . LEU A 1 127 ? 3.278 9.081 -4.997 1.00 95.25 127 LEU A CA 1
ATOM 1031 C C . LEU A 1 127 ? 1.764 9.087 -4.759 1.00 95.25 127 LEU A C 1
ATOM 1033 O O . LEU A 1 127 ? 1.343 9.211 -3.617 1.00 95.25 127 LEU A O 1
ATOM 1037 N N . ILE A 1 128 ? 0.950 8.946 -5.811 1.00 93.44 128 ILE A N 1
ATOM 1038 C CA . ILE A 1 128 ? -0.514 9.028 -5.677 1.00 93.44 128 ILE A CA 1
ATOM 1039 C C . ILE A 1 128 ? -1.058 7.861 -4.830 1.00 93.44 128 ILE A C 1
ATOM 1041 O O . ILE A 1 128 ? -1.700 8.139 -3.816 1.00 93.44 128 ILE A O 1
ATOM 1045 N N . PRO A 1 129 ? -0.769 6.582 -5.148 1.00 95.25 129 PRO A N 1
ATOM 1046 C CA . PRO A 1 129 ? -1.204 5.464 -4.306 1.00 95.25 129 PRO A CA 1
ATOM 1047 C C . PRO A 1 129 ? -0.569 5.482 -2.917 1.00 95.25 129 PRO A C 1
ATOM 1049 O O . PRO A 1 129 ? -1.208 5.100 -1.948 1.00 95.25 129 PRO A O 1
ATOM 1052 N N . GLY A 1 130 ? 0.672 5.963 -2.798 1.00 96.00 130 GLY A N 1
ATOM 1053 C CA . GLY A 1 130 ? 1.348 6.106 -1.511 1.00 96.00 130 GLY A CA 1
ATOM 1054 C C . GLY A 1 130 ? 0.658 7.117 -0.598 1.00 96.00 130 GLY A C 1
ATOM 1055 O O . GLY A 1 130 ? 0.462 6.836 0.578 1.00 96.00 130 GLY A O 1
ATOM 1056 N N . ILE A 1 131 ? 0.242 8.271 -1.130 1.00 96.38 131 ILE A N 1
ATOM 1057 C CA . ILE A 1 131 ? -0.535 9.261 -0.369 1.00 96.38 131 ILE A CA 1
ATOM 1058 C C . ILE A 1 131 ? -1.905 8.692 0.014 1.00 96.38 131 ILE A C 1
ATOM 1060 O O . ILE A 1 131 ? -2.324 8.886 1.153 1.00 96.38 131 ILE A O 1
ATOM 1064 N N . SER A 1 132 ? -2.580 7.993 -0.908 1.00 96.31 132 SER A N 1
ATOM 1065 C CA . SER A 1 132 ? -3.868 7.331 -0.642 1.00 96.31 132 SER A CA 1
ATOM 1066 C C . SER A 1 132 ? -3.756 6.358 0.532 1.00 96.31 132 SER A C 1
ATOM 1068 O O . SER A 1 132 ? -4.452 6.516 1.531 1.00 96.31 132 SER A O 1
ATOM 1070 N N . LEU A 1 133 ? -2.772 5.455 0.475 1.00 97.06 133 LEU A N 1
ATOM 1071 C CA . LEU A 1 133 ? -2.494 4.485 1.529 1.00 97.06 133 LEU A CA 1
ATOM 1072 C C . LEU A 1 133 ? -2.154 5.158 2.865 1.00 97.06 133 LEU A C 1
ATOM 1074 O O . LEU A 1 133 ? -2.700 4.787 3.896 1.00 97.06 133 LEU A O 1
ATOM 1078 N N . VAL A 1 134 ? -1.272 6.164 2.870 1.00 96.75 134 VAL A N 1
ATOM 1079 C CA . VAL A 1 134 ? -0.903 6.875 4.108 1.00 96.75 134 VAL A CA 1
ATOM 1080 C C . VAL A 1 134 ? -2.112 7.564 4.731 1.00 96.75 134 VAL A C 1
ATOM 1082 O O . VAL A 1 134 ? -2.269 7.533 5.948 1.00 96.75 134 VAL A O 1
ATOM 1085 N N . ARG A 1 135 ? -2.967 8.182 3.914 1.00 96.81 135 ARG A N 1
ATOM 1086 C CA . ARG A 1 135 ? -4.196 8.807 4.399 1.00 96.81 135 ARG A CA 1
ATOM 1087 C C . ARG A 1 135 ? -5.135 7.767 5.000 1.00 96.81 135 ARG A C 1
ATOM 1089 O O . ARG A 1 135 ? -5.565 7.960 6.124 1.00 96.81 135 ARG A O 1
ATOM 1096 N N . HIS A 1 136 ? -5.361 6.661 4.297 1.00 96.88 136 HIS A N 1
ATOM 1097 C CA . HIS A 1 136 ? -6.195 5.557 4.771 1.00 96.88 136 HIS A CA 1
ATOM 1098 C C . HIS A 1 136 ? -5.736 5.020 6.134 1.00 96.88 136 HIS A C 1
ATOM 1100 O O . HIS A 1 136 ? -6.532 4.858 7.053 1.00 96.88 136 HIS A O 1
ATOM 1106 N N . LEU A 1 137 ? -4.426 4.811 6.298 1.00 96.62 137 LEU A N 1
ATOM 1107 C CA . LEU A 1 137 ? -3.838 4.366 7.566 1.00 96.62 137 LEU A CA 1
ATOM 1108 C C . LEU A 1 137 ? -3.984 5.407 8.685 1.00 96.62 137 LEU A C 1
ATOM 1110 O O . LEU A 1 137 ? -4.235 5.044 9.834 1.00 96.62 137 LEU A O 1
ATOM 1114 N N . ASN A 1 138 ? -3.834 6.693 8.361 1.00 96.00 138 ASN A N 1
ATOM 1115 C CA . ASN A 1 138 ? -4.045 7.770 9.326 1.00 96.00 138 ASN A CA 1
ATOM 1116 C C . ASN A 1 138 ? -5.514 7.884 9.734 1.00 96.00 138 ASN A C 1
ATOM 1118 O O . ASN A 1 138 ? -5.772 8.068 10.914 1.00 96.00 138 ASN A O 1
ATOM 1122 N N . ASP A 1 139 ? -6.458 7.704 8.810 1.00 95.44 139 ASP A N 1
ATOM 1123 C CA . ASP A 1 139 ? -7.890 7.742 9.117 1.00 95.44 139 ASP A CA 1
ATOM 1124 C C . ASP A 1 139 ? -8.247 6.645 10.144 1.00 95.44 139 ASP A C 1
ATOM 1126 O O . ASP A 1 139 ? -8.930 6.922 11.128 1.00 95.44 139 ASP A O 1
ATOM 1130 N N . ILE A 1 140 ? -7.708 5.423 9.997 1.00 95.25 140 ILE A N 1
ATOM 1131 C CA . ILE A 1 140 ? -7.867 4.353 11.004 1.00 95.25 140 ILE A CA 1
ATOM 1132 C C . ILE A 1 140 ? -7.245 4.773 12.341 1.00 95.25 140 ILE A C 1
ATOM 1134 O O . ILE A 1 140 ? -7.880 4.679 13.393 1.00 95.25 140 ILE A O 1
ATOM 1138 N N . LYS A 1 141 ? -5.998 5.251 12.313 1.00 94.19 141 LYS A N 1
ATOM 1139 C CA . LYS A 1 141 ? -5.265 5.655 13.516 1.00 94.19 141 LYS A CA 1
ATOM 1140 C C . LYS A 1 141 ? -5.973 6.775 14.281 1.00 94.19 141 LYS A C 1
ATOM 1142 O O . LYS A 1 141 ? -6.036 6.713 15.506 1.00 94.19 141 LYS A O 1
ATOM 1147 N N . ASP A 1 142 ? -6.502 7.769 13.581 1.00 93.81 142 ASP A N 1
ATOM 1148 C CA . ASP A 1 142 ? -7.184 8.916 14.171 1.00 93.81 142 ASP A CA 1
ATOM 1149 C C . ASP A 1 142 ? -8.469 8.476 14.881 1.00 93.81 142 ASP A C 1
ATOM 1151 O O . ASP A 1 142 ? -8.742 8.938 15.989 1.00 93.81 142 ASP A O 1
ATOM 1155 N N . ILE A 1 143 ? -9.215 7.518 14.315 1.00 92.19 143 ILE A N 1
ATOM 1156 C CA . ILE A 1 143 ? -10.380 6.936 14.995 1.00 92.19 143 ILE A CA 1
ATOM 1157 C C . ILE A 1 143 ? -9.941 6.236 16.286 1.00 92.19 143 ILE A C 1
ATOM 1159 O O . ILE A 1 143 ? -10.514 6.506 17.343 1.00 92.19 143 ILE A O 1
ATOM 1163 N N . LEU A 1 144 ? -8.892 5.409 16.226 1.00 91.25 144 LEU A N 1
ATOM 1164 C CA . LEU A 1 144 ? -8.377 4.681 17.392 1.00 91.25 144 LEU A CA 1
ATOM 1165 C C . LEU A 1 144 ? -7.865 5.611 18.501 1.00 91.25 144 LEU A C 1
ATOM 1167 O O . LEU A 1 144 ? -8.019 5.296 19.676 1.00 91.25 144 LEU A O 1
ATOM 1171 N N . GLN A 1 145 ? -7.277 6.754 18.142 1.00 87.62 145 GLN A N 1
ATOM 1172 C CA . GLN A 1 145 ? -6.773 7.752 19.094 1.00 87.62 145 GLN A CA 1
ATOM 1173 C C . GLN A 1 145 ? -7.850 8.720 19.600 1.00 87.62 145 GLN A C 1
ATOM 1175 O O . GLN A 1 145 ? -7.628 9.406 20.595 1.00 87.62 145 GLN A O 1
ATOM 1180 N N . SER A 1 146 ? -9.001 8.793 18.926 1.00 76.62 146 SER A N 1
ATOM 1181 C CA . SER A 1 146 ? -10.120 9.656 19.319 1.00 76.62 146 SER A CA 1
ATOM 1182 C C . SER A 1 146 ? -10.957 9.109 20.479 1.00 76.62 146 SER A C 1
ATOM 1184 O O . SER A 1 146 ? -11.829 9.826 20.969 1.00 76.62 146 SER A O 1
ATOM 1186 N N . SER A 1 147 ? -10.707 7.872 20.925 1.00 59.88 147 SER A N 1
ATOM 1187 C CA . SER A 1 147 ? -11.374 7.303 22.098 1.00 59.88 147 SER A CA 1
ATOM 1188 C C . SER A 1 147 ? -10.630 7.652 23.395 1.00 59.88 147 SER A C 1
ATOM 1190 O O . SER A 1 147 ? -9.400 7.601 23.412 1.00 59.88 147 SER A O 1
ATOM 1192 N N . PRO A 1 148 ? -11.364 8.052 24.450 1.00 51.69 148 PRO A N 1
ATOM 1193 C CA . PRO A 1 148 ? -10.797 8.529 25.712 1.00 51.69 148 PRO A CA 1
ATOM 1194 C C . PRO A 1 148 ? -10.093 7.449 26.538 1.00 51.69 148 PRO A C 1
ATOM 1196 O O . PRO A 1 148 ? -10.465 6.260 26.421 1.00 51.69 148 PRO A O 1
#

Radius of gyration: 20.2 Å; Cα contacts (8 Å, |Δi|>4): 167; chains: 1; bounding box: 44×25×68 Å

pLDDT: mean 92.25, std 5.99, range [51.69, 97.06]

Secondary structure (DSSP, 8-state):
--HHHHHHHHHHHHHHHHHHHHHHHHHHHHTTT---TT-EEEEEE-SS-EEEEEE-TTS-EEEEEEE---GGGTHHHHHHHHHHHHHHHHHHHHHHHHHHHHHHHHHHHHTT--HHHHHHHHHHHHHHHHHHHHHHHHHHHHHHHT--